Protein AF-A0A416HJT9-F1 (afdb_monomer_lite)

Secondary structure (DSSP, 8-state):
--HHHHHHHHHHHHHHHHHHHHHHHHHHHTT--HHHHHHHHHHHHHHHHHHHHHHHHHHT--

Sequence (62 aa):
MNKNSNLVTLCMFAGMLIGMAAGCAIGISRGNIGIPMCSGLVIGFLIGAGAGLVIRKFSDKE

Radius of gyration: 14.06 Å; chains: 1; bounding box: 31×23×39 Å

Structure (mmCIF, N/CA/C/O backbone):
data_AF-A0A416HJT9-F1
#
_entry.id   AF-A0A416HJT9-F1
#
loop_
_atom_site.group_PDB
_atom_site.id
_atom_site.type_symbol
_atom_site.label_atom_id
_atom_site.label_alt_id
_atom_site.label_comp_id
_atom_site.label_asym_id
_atom_site.label_entity_id
_atom_site.label_seq_id
_atom_site.pdbx_PDB_ins_code
_atom_site.Cartn_x
_atom_site.Cartn_y
_atom_site.Cartn_z
_atom_site.occupancy
_atom_site.B_iso_or_equiv
_atom_site.auth_seq_id
_atom_site.auth_comp_id
_atom_site.auth_asym_id
_atom_site.auth_atom_id
_atom_site.pdbx_PDB_model_num
ATOM 1 N N . MET A 1 1 ? -9.790 16.466 18.868 1.00 47.31 1 MET A N 1
ATOM 2 C CA . MET A 1 1 ? -9.452 15.725 17.631 1.00 47.31 1 MET A CA 1
ATOM 3 C C . MET A 1 1 ? -9.722 14.246 17.882 1.00 47.31 1 MET A C 1
ATOM 5 O O . MET A 1 1 ? -9.141 13.693 18.806 1.00 47.31 1 MET A O 1
ATOM 9 N N . ASN A 1 2 ? -10.681 13.645 17.174 1.00 56.12 2 ASN A N 1
ATOM 10 C CA . ASN A 1 2 ? -11.175 12.291 17.448 1.00 56.12 2 ASN A CA 1
ATOM 11 C C . ASN A 1 2 ? -10.055 11.245 17.229 1.00 56.12 2 ASN A C 1
ATOM 13 O O . ASN A 1 2 ? -9.551 11.096 16.113 1.00 56.12 2 ASN A O 1
ATOM 17 N N . LYS A 1 3 ? -9.635 10.559 18.305 1.00 59.62 3 LYS A N 1
ATOM 18 C CA . LYS A 1 3 ? -8.529 9.575 18.316 1.00 59.62 3 LYS A CA 1
ATOM 19 C C . LYS A 1 3 ? -8.719 8.480 17.264 1.00 59.62 3 LYS A C 1
ATOM 21 O O . LYS A 1 3 ? -7.757 8.078 16.619 1.00 59.62 3 LYS A O 1
ATOM 26 N N . ASN A 1 4 ? -9.967 8.078 17.040 1.00 68.06 4 ASN A N 1
ATOM 27 C CA . ASN A 1 4 ? -10.323 7.023 16.101 1.00 68.06 4 ASN A CA 1
ATOM 28 C C . ASN A 1 4 ? -10.046 7.441 14.640 1.00 68.06 4 ASN A C 1
ATOM 30 O O . ASN A 1 4 ? -9.387 6.725 13.893 1.00 68.06 4 ASN A O 1
ATOM 34 N N . SER A 1 5 ? -10.401 8.669 14.248 1.00 70.31 5 SER A N 1
ATOM 35 C CA . SER A 1 5 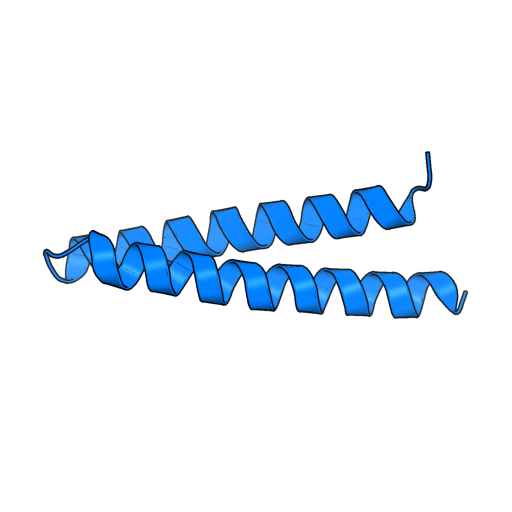? -10.078 9.195 12.908 1.00 70.31 5 SER A CA 1
ATOM 36 C C . SER A 1 5 ? -8.575 9.324 12.630 1.00 70.31 5 SER A C 1
ATOM 38 O O . SER A 1 5 ? -8.172 9.152 11.487 1.00 70.31 5 SER A O 1
ATOM 40 N N . ASN A 1 6 ? -7.735 9.567 13.643 1.00 79.69 6 ASN A N 1
ATOM 41 C CA . ASN A 1 6 ? -6.278 9.556 13.452 1.00 79.69 6 ASN A CA 1
ATOM 42 C C . ASN A 1 6 ? -5.750 8.153 13.141 1.00 79.69 6 ASN A C 1
ATOM 44 O O . ASN A 1 6 ? -4.869 7.999 12.300 1.00 79.69 6 ASN A O 1
ATOM 48 N N . LEU A 1 7 ? -6.307 7.131 13.791 1.00 79.31 7 LEU A N 1
ATOM 49 C CA . LEU A 1 7 ? -5.886 5.747 13.606 1.00 79.31 7 LEU A CA 1
ATOM 50 C C . LEU A 1 7 ? -6.271 5.223 12.217 1.00 79.31 7 LEU A C 1
ATOM 52 O O . LEU A 1 7 ? -5.448 4.601 11.548 1.00 79.31 7 LEU A O 1
ATOM 56 N N . VAL A 1 8 ? -7.477 5.547 11.738 1.00 81.81 8 VAL A N 1
ATOM 57 C CA . VAL A 1 8 ? -7.902 5.223 10.364 1.00 81.81 8 VAL A CA 1
ATOM 58 C C . VAL A 1 8 ? -6.984 5.878 9.333 1.00 81.81 8 VAL A C 1
ATOM 60 O O . VAL A 1 8 ? -6.519 5.206 8.413 1.00 81.81 8 VAL A O 1
ATOM 63 N N . THR A 1 9 ? -6.679 7.166 9.509 1.00 85.00 9 THR A N 1
ATOM 64 C CA . THR A 1 9 ? -5.770 7.898 8.617 1.00 85.00 9 THR A CA 1
ATOM 65 C C . THR A 1 9 ? -4.373 7.284 8.615 1.00 85.00 9 THR A C 1
ATOM 67 O O . THR A 1 9 ? -3.793 7.091 7.549 1.00 85.00 9 THR A O 1
ATOM 70 N N . LEU A 1 10 ? -3.847 6.916 9.786 1.00 87.62 10 LEU A N 1
ATOM 71 C CA . LEU A 1 10 ? -2.537 6.276 9.903 1.00 87.62 10 LEU A CA 1
ATOM 72 C C . LEU A 1 10 ? -2.514 4.893 9.229 1.00 87.62 10 LEU A C 1
ATOM 74 O O . LEU A 1 10 ? -1.543 4.556 8.554 1.00 87.62 10 LEU A O 1
ATOM 78 N N . CYS A 1 11 ? -3.599 4.123 9.342 1.00 87.50 11 CYS A N 1
ATOM 79 C CA . CYS A 1 11 ? -3.740 2.817 8.698 1.00 87.50 11 CYS A CA 1
ATOM 80 C C . CYS A 1 11 ? -3.804 2.928 7.164 1.00 87.50 11 CYS A C 1
ATOM 82 O O . CYS A 1 11 ? -3.135 2.169 6.462 1.00 87.50 11 CYS A O 1
ATOM 84 N N . MET A 1 12 ? -4.520 3.927 6.631 1.00 88.19 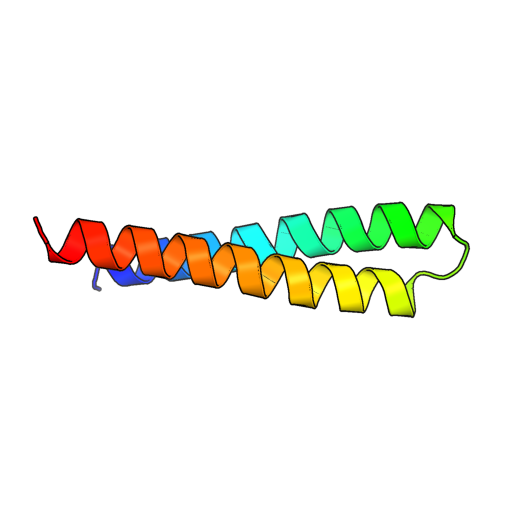12 MET A N 1
ATOM 85 C CA . MET A 1 12 ? -4.504 4.230 5.192 1.00 88.19 12 MET A CA 1
ATOM 86 C C . MET A 1 12 ? -3.108 4.623 4.705 1.00 88.19 12 MET A C 1
ATOM 88 O O . MET A 1 12 ? -2.663 4.139 3.664 1.00 88.19 12 MET A O 1
ATOM 92 N N . PHE A 1 13 ? -2.408 5.478 5.455 1.00 88.62 13 PHE A N 1
ATOM 93 C CA . PHE A 1 13 ? -1.062 5.925 5.092 1.00 88.62 13 PHE A CA 1
ATOM 94 C C . PHE A 1 13 ? -0.063 4.764 5.080 1.00 88.62 13 PHE A C 1
ATOM 96 O O . PHE A 1 13 ? 0.708 4.616 4.132 1.00 88.62 13 PHE A O 1
ATOM 103 N N . ALA A 1 14 ? -0.121 3.900 6.096 1.00 91.44 14 ALA A N 1
ATOM 104 C CA . ALA A 1 14 ? 0.693 2.693 6.165 1.00 91.44 14 ALA A CA 1
ATOM 105 C C . ALA A 1 14 ? 0.376 1.728 5.010 1.00 91.44 14 ALA A C 1
ATOM 107 O O . ALA A 1 14 ? 1.294 1.233 4.358 1.00 91.44 14 ALA A O 1
ATOM 108 N N . GLY A 1 15 ? -0.908 1.509 4.703 1.00 91.75 15 GLY A N 1
ATOM 109 C CA . GLY A 1 15 ? -1.335 0.657 3.589 1.00 91.75 15 GLY A CA 1
ATOM 110 C C . GLY A 1 15 ? -0.826 1.150 2.233 1.00 91.75 15 GLY A C 1
ATOM 111 O O . GLY A 1 15 ? -0.312 0.356 1.444 1.00 91.75 15 GLY A O 1
ATOM 112 N N . MET A 1 16 ? -0.882 2.462 1.984 1.00 90.19 16 MET A N 1
ATOM 113 C CA . MET A 1 16 ? -0.323 3.055 0.765 1.00 90.19 16 MET A CA 1
ATOM 114 C C . MET A 1 16 ? 1.199 2.910 0.687 1.00 90.19 16 MET A C 1
ATOM 116 O O . MET A 1 16 ? 1.703 2.537 -0.369 1.00 90.19 16 MET A O 1
ATOM 120 N N . LEU A 1 17 ? 1.931 3.150 1.781 1.00 93.00 17 LEU A N 1
ATOM 121 C CA . LEU A 1 17 ? 3.392 2.995 1.812 1.00 93.00 17 LEU A CA 1
ATOM 122 C C . LEU A 1 17 ? 3.822 1.549 1.534 1.00 93.00 17 LEU A C 1
ATOM 124 O O . LEU A 1 17 ? 4.716 1.318 0.720 1.00 93.00 17 LEU A O 1
ATOM 128 N N . ILE A 1 18 ? 3.160 0.574 2.162 1.00 92.06 18 ILE A N 1
ATOM 129 C CA . ILE A 1 18 ? 3.442 -0.855 1.957 1.00 92.06 18 ILE A CA 1
ATOM 130 C C . ILE A 1 18 ? 3.087 -1.270 0.524 1.00 92.06 18 ILE A C 1
ATOM 132 O O . ILE A 1 18 ? 3.881 -1.938 -0.141 1.00 92.06 18 ILE A O 1
ATOM 136 N N . GLY A 1 19 ? 1.924 -0.843 0.022 1.00 90.94 19 GLY A N 1
ATOM 137 C CA . GLY A 1 19 ? 1.489 -1.123 -1.347 1.00 90.94 19 GLY A CA 1
ATOM 138 C C . GLY A 1 19 ? 2.415 -0.518 -2.402 1.00 90.94 19 GLY A C 1
ATOM 139 O O . GLY A 1 19 ? 2.742 -1.178 -3.388 1.00 90.94 19 GLY A O 1
ATOM 140 N N . MET A 1 20 ? 2.904 0.701 -2.167 1.00 89.31 20 MET A N 1
ATOM 141 C CA . MET A 1 20 ? 3.900 1.355 -3.014 1.00 89.31 20 MET A CA 1
ATOM 142 C C . MET A 1 20 ? 5.225 0.590 -3.002 1.00 89.31 20 MET A C 1
ATOM 144 O O . MET A 1 20 ? 5.766 0.308 -4.068 1.00 89.31 20 MET A O 1
ATOM 148 N N . ALA A 1 21 ? 5.731 0.209 -1.825 1.00 91.94 21 ALA A N 1
ATOM 149 C CA . ALA A 1 21 ? 6.984 -0.534 -1.701 1.00 91.94 21 ALA A CA 1
ATOM 150 C C . ALA A 1 21 ? 6.917 -1.889 -2.427 1.00 91.94 21 ALA A C 1
ATOM 152 O O . ALA A 1 21 ? 7.818 -2.226 -3.199 1.00 91.94 21 ALA A O 1
ATOM 153 N N . ALA A 1 22 ? 5.819 -2.629 -2.249 1.00 90.00 22 ALA A N 1
ATOM 154 C CA . ALA A 1 22 ? 5.588 -3.897 -2.936 1.00 90.00 22 ALA A CA 1
ATOM 155 C C . ALA A 1 22 ? 5.432 -3.712 -4.457 1.00 90.00 22 ALA A C 1
ATOM 157 O O . ALA A 1 22 ? 6.061 -4.430 -5.236 1.00 90.00 22 ALA A O 1
ATOM 158 N N . GLY A 1 23 ? 4.645 -2.721 -4.890 1.00 89.06 23 GLY A N 1
ATOM 159 C CA . GLY A 1 23 ? 4.450 -2.396 -6.305 1.00 89.06 23 GLY A CA 1
ATOM 160 C C . GLY A 1 23 ? 5.747 -1.981 -7.002 1.00 89.06 23 GLY A C 1
ATOM 161 O O . GLY A 1 23 ? 6.020 -2.428 -8.116 1.00 89.06 23 GLY A O 1
ATOM 162 N N . CYS A 1 24 ? 6.591 -1.202 -6.323 1.00 88.12 24 CYS A N 1
ATOM 163 C CA . CYS A 1 24 ? 7.922 -0.838 -6.803 1.00 88.12 24 CYS A CA 1
ATOM 164 C C . CYS A 1 24 ? 8.848 -2.055 -6.903 1.00 88.12 24 CYS A C 1
ATOM 166 O O . CYS A 1 24 ? 9.482 -2.232 -7.940 1.00 88.12 24 CYS A O 1
ATOM 168 N N . ALA A 1 25 ? 8.905 -2.921 -5.886 1.00 90.38 25 ALA A N 1
ATOM 169 C CA . ALA A 1 25 ? 9.748 -4.120 -5.918 1.00 90.38 25 ALA A CA 1
ATOM 170 C C . ALA A 1 25 ? 9.382 -5.048 -7.093 1.00 90.38 25 ALA A C 1
ATOM 172 O O . ALA A 1 25 ? 10.254 -5.496 -7.842 1.00 90.38 25 ALA A O 1
ATOM 173 N N . ILE A 1 26 ? 8.081 -5.268 -7.309 1.00 88.50 26 ILE A N 1
ATOM 174 C CA . ILE A 1 26 ? 7.568 -6.058 -8.438 1.00 88.50 26 ILE A CA 1
ATOM 175 C C . ILE A 1 26 ? 7.861 -5.355 -9.773 1.00 88.50 26 ILE A C 1
ATOM 177 O O . ILE A 1 26 ? 8.223 -6.009 -10.752 1.00 88.50 26 ILE A O 1
ATOM 181 N N . GLY A 1 27 ? 7.736 -4.028 -9.822 1.00 88.12 27 GLY A N 1
ATOM 182 C CA . GLY 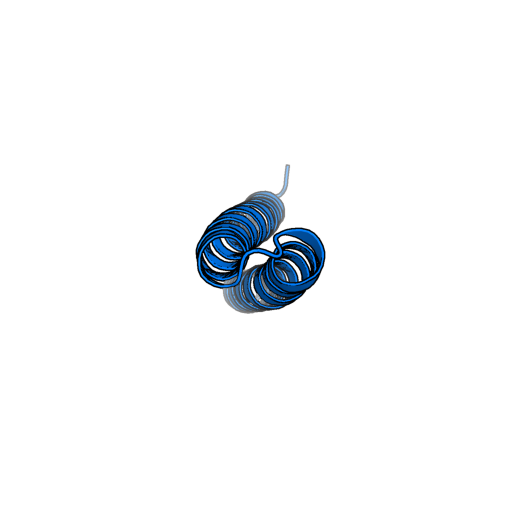A 1 27 ? 8.009 -3.232 -11.017 1.00 88.12 27 GLY A CA 1
ATOM 183 C C . GLY A 1 27 ? 9.460 -3.216 -11.455 1.00 88.12 27 GLY A C 1
ATOM 184 O O . GLY A 1 27 ? 9.732 -3.356 -12.648 1.00 88.12 27 GLY A O 1
ATOM 185 N N . ILE A 1 28 ? 10.383 -3.132 -10.499 1.00 88.06 28 ILE A N 1
ATOM 186 C CA . ILE A 1 28 ? 11.820 -3.259 -10.755 1.00 88.06 28 ILE A CA 1
ATOM 187 C C . ILE A 1 28 ? 12.119 -4.659 -11.302 1.00 88.06 28 ILE A C 1
ATOM 189 O O . ILE A 1 28 ? 12.799 -4.785 -12.317 1.00 88.06 28 ILE A O 1
ATOM 193 N N . SER A 1 29 ? 11.540 -5.706 -10.704 1.00 84.00 29 SER A N 1
ATOM 194 C CA . SER A 1 29 ? 11.736 -7.088 -11.161 1.00 84.00 29 SER A CA 1
ATOM 195 C C . SER A 1 29 ? 11.197 -7.348 -12.575 1.00 84.00 29 SER A C 1
ATOM 197 O O . SER A 1 29 ? 11.767 -8.157 -13.302 1.00 84.00 29 SER A O 1
ATOM 199 N N . ARG A 1 30 ? 10.124 -6.66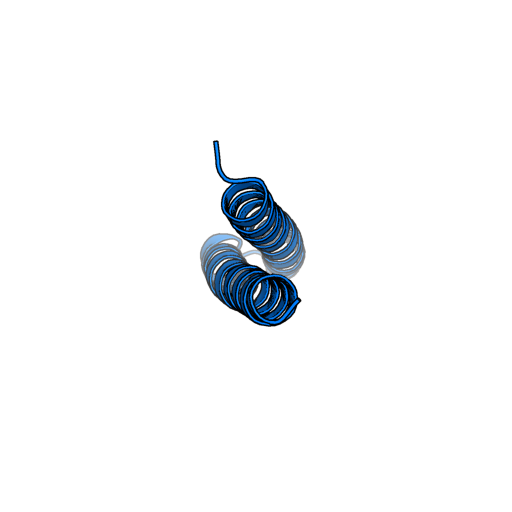0 -12.985 1.00 83.31 30 ARG A N 1
ATOM 200 C CA . ARG A 1 30 ? 9.523 -6.792 -14.324 1.00 83.31 30 ARG A CA 1
ATOM 201 C C . ARG A 1 30 ? 10.101 -5.835 -15.371 1.00 83.31 30 ARG A C 1
ATOM 203 O O . ARG A 1 30 ? 9.651 -5.868 -16.512 1.00 83.31 30 ARG A O 1
ATOM 210 N N . GLY A 1 31 ? 11.051 -4.972 -15.000 1.00 85.69 31 GLY A N 1
ATOM 211 C CA . GLY A 1 31 ? 11.613 -3.952 -15.893 1.00 85.69 31 GLY A CA 1
ATOM 212 C C . GLY A 1 31 ? 10.618 -2.859 -16.307 1.00 85.69 31 GLY A C 1
ATOM 213 O O . GLY A 1 31 ? 10.911 -2.073 -17.202 1.00 85.69 31 GLY A O 1
ATOM 214 N N . ASN A 1 32 ? 9.443 -2.796 -15.670 1.00 82.00 32 ASN A N 1
ATOM 215 C CA . ASN A 1 32 ? 8.416 -1.797 -15.941 1.00 82.00 32 ASN A CA 1
ATOM 216 C C . ASN A 1 32 ? 7.760 -1.362 -14.630 1.00 82.00 32 ASN A C 1
ATOM 218 O O . ASN A 1 32 ? 6.958 -2.094 -14.055 1.00 82.00 32 ASN A O 1
ATOM 222 N N . ILE A 1 33 ? 8.105 -0.166 -14.157 1.00 79.06 33 ILE A N 1
ATOM 223 C CA . ILE A 1 33 ? 7.737 0.308 -12.815 1.00 79.06 33 ILE A CA 1
ATOM 224 C C . ILE A 1 33 ? 6.308 0.867 -12.781 1.00 79.06 33 ILE A C 1
ATOM 226 O O . ILE A 1 33 ? 5.607 0.680 -11.793 1.00 79.06 33 ILE A O 1
ATOM 230 N N . GLY A 1 34 ? 5.838 1.490 -13.868 1.00 82.12 34 GLY A N 1
ATOM 231 C CA . GLY A 1 34 ? 4.592 2.269 -13.864 1.00 82.12 34 GLY A CA 1
ATOM 232 C C . GLY A 1 34 ? 3.340 1.465 -13.496 1.00 82.12 34 GLY A C 1
ATOM 233 O O . GLY A 1 34 ? 2.645 1.788 -12.537 1.00 82.12 34 GLY A O 1
ATOM 234 N N . ILE A 1 35 ? 3.058 0.387 -14.233 1.00 85.5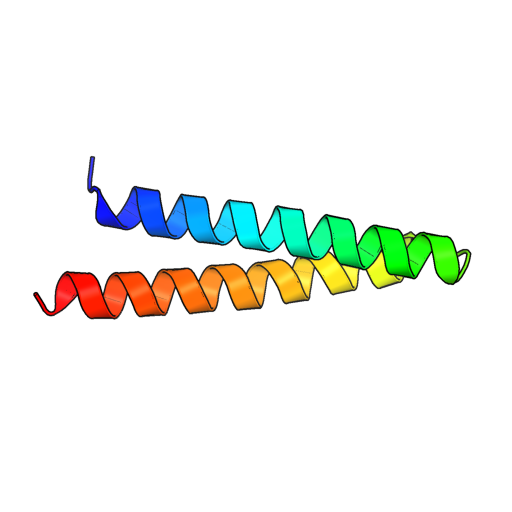6 35 ILE A N 1
ATOM 235 C CA . ILE A 1 35 ? 1.848 -0.434 -14.035 1.00 85.56 35 ILE A CA 1
ATOM 236 C C . ILE A 1 35 ? 1.816 -1.116 -12.651 1.00 85.56 35 ILE A C 1
ATOM 238 O O . ILE A 1 35 ? 0.815 -0.975 -11.943 1.00 85.56 35 ILE A O 1
ATOM 242 N N . PRO A 1 36 ? 2.865 -1.839 -12.217 1.00 85.12 36 PRO A N 1
ATOM 243 C CA . PRO A 1 36 ? 2.853 -2.517 -10.922 1.00 85.12 36 PRO A CA 1
ATOM 244 C C . PRO A 1 36 ? 2.911 -1.551 -9.735 1.00 85.12 36 PRO A C 1
ATOM 246 O O . PRO A 1 36 ? 2.325 -1.861 -8.701 1.00 85.12 36 PRO A O 1
ATOM 249 N N . MET A 1 37 ? 3.516 -0.367 -9.874 1.00 85.94 37 MET A N 1
ATOM 250 C CA . MET A 1 37 ? 3.457 0.678 -8.847 1.00 85.94 37 MET A CA 1
ATOM 251 C C . MET A 1 37 ? 2.030 1.212 -8.670 1.00 85.94 37 MET A C 1
ATOM 253 O O . MET A 1 37 ? 1.533 1.257 -7.544 1.00 85.94 37 MET A O 1
ATOM 257 N N . CYS A 1 38 ? 1.340 1.547 -9.767 1.00 86.19 38 CYS A N 1
ATOM 258 C CA . CYS A 1 38 ? -0.062 1.972 -9.719 1.00 86.19 38 CYS A CA 1
ATOM 259 C C . CYS A 1 38 ? -0.965 0.878 -9.136 1.00 86.19 38 CYS A C 1
ATOM 261 O O . CYS A 1 38 ? -1.795 1.155 -8.271 1.00 86.19 38 CYS A O 1
ATOM 263 N N . SER A 1 39 ? -0.771 -0.375 -9.552 1.00 88.00 39 SER A N 1
ATOM 264 C CA . SER A 1 39 ? -1.527 -1.506 -9.006 1.00 88.00 39 SER A CA 1
ATOM 265 C C . SER A 1 39 ? -1.250 -1.712 -7.513 1.00 88.00 39 SER A C 1
ATOM 267 O O . SER A 1 39 ? -2.183 -1.949 -6.748 1.00 88.00 39 SER A O 1
ATOM 269 N N . GLY A 1 40 ? 0.010 -1.603 -7.086 1.00 89.62 40 GLY A N 1
ATOM 270 C CA . GLY A 1 40 ? 0.410 -1.733 -5.685 1.00 89.62 40 GLY A CA 1
ATOM 271 C C . GLY A 1 40 ? -0.187 -0.638 -4.804 1.00 89.62 40 GLY A C 1
ATOM 272 O O . GLY A 1 40 ? -0.682 -0.931 -3.718 1.00 89.62 40 GLY A O 1
ATOM 273 N N . LEU A 1 41 ? -0.231 0.603 -5.294 1.00 88.69 41 LEU A N 1
ATOM 274 C CA . LEU A 1 41 ? -0.878 1.725 -4.609 1.00 88.69 41 LEU A CA 1
ATOM 275 C C . LEU A 1 41 ? -2.388 1.516 -4.449 1.00 88.69 41 LEU A C 1
ATOM 277 O O . LEU A 1 41 ? -2.908 1.698 -3.350 1.00 88.69 41 LEU A O 1
ATOM 281 N N . VAL A 1 42 ? -3.089 1.097 -5.508 1.00 91.19 42 VAL A N 1
ATOM 282 C CA . VAL A 1 42 ? -4.542 0.846 -5.456 1.00 91.19 42 VAL A CA 1
ATOM 283 C C . VAL A 1 42 ? -4.869 -0.280 -4.474 1.00 91.19 42 VAL A C 1
ATOM 285 O O . VAL A 1 42 ? -5.763 -0.135 -3.640 1.00 91.19 42 VAL A O 1
ATOM 288 N N . ILE A 1 43 ? -4.117 -1.383 -4.523 1.00 90.56 43 ILE A N 1
ATOM 289 C CA . ILE A 1 43 ? -4.306 -2.519 -3.612 1.00 90.56 43 ILE A CA 1
ATOM 290 C C . ILE A 1 43 ? -3.966 -2.120 -2.169 1.00 90.56 43 ILE A C 1
ATOM 292 O O . ILE A 1 43 ? -4.741 -2.397 -1.254 1.00 90.56 43 ILE A O 1
ATOM 296 N N . GLY A 1 44 ? -2.847 -1.425 -1.958 1.00 90.50 44 GLY A N 1
ATOM 297 C CA . GLY A 1 44 ? -2.429 -0.951 -0.638 1.00 90.50 44 GLY A CA 1
ATOM 298 C C . GLY A 1 44 ? -3.430 0.017 -0.010 1.00 90.50 44 GLY A C 1
ATOM 299 O O . GLY A 1 44 ? -3.729 -0.085 1.181 1.00 90.50 44 GLY A O 1
ATOM 300 N N . PHE A 1 45 ? -4.014 0.904 -0.816 1.00 90.56 45 PHE A N 1
ATOM 301 C CA . PHE A 1 45 ? -5.080 1.801 -0.383 1.00 90.56 45 PHE A CA 1
ATOM 302 C C . PHE A 1 45 ? -6.353 1.037 -0.000 1.00 90.56 45 PHE A C 1
ATOM 304 O O . PHE A 1 45 ? -6.905 1.295 1.066 1.00 90.56 45 PHE A O 1
ATOM 311 N N . LEU A 1 46 ? -6.799 0.072 -0.813 1.00 92.00 46 LEU A N 1
ATOM 312 C CA . LEU A 1 46 ? -7.983 -0.746 -0.517 1.00 92.00 46 LEU A CA 1
ATOM 313 C C . LEU A 1 46 ? -7.828 -1.529 0.793 1.00 92.00 46 LEU A C 1
ATOM 315 O O . LEU A 1 46 ? -8.737 -1.523 1.625 1.00 92.00 46 LEU A O 1
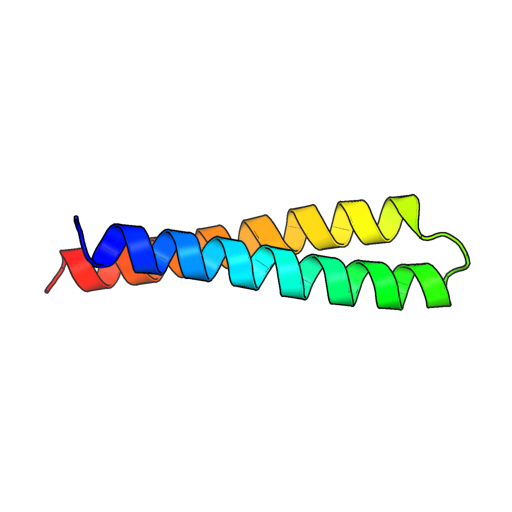ATOM 319 N N . ILE A 1 47 ? -6.670 -2.162 1.001 1.00 91.44 47 ILE A N 1
ATOM 320 C CA . ILE A 1 47 ? -6.384 -2.930 2.220 1.00 91.44 47 ILE A CA 1
ATOM 321 C C . ILE A 1 47 ? -6.272 -1.996 3.432 1.00 91.44 47 ILE A C 1
ATOM 323 O O . ILE A 1 47 ? -6.897 -2.258 4.460 1.00 91.44 47 ILE A O 1
ATOM 327 N N . GLY A 1 48 ? -5.530 -0.889 3.316 1.00 90.06 48 GLY A N 1
ATOM 328 C CA . GLY A 1 48 ? -5.364 0.085 4.401 1.00 90.06 48 GLY A CA 1
ATOM 329 C C . GLY A 1 48 ? -6.676 0.767 4.799 1.00 90.06 48 GLY A C 1
ATOM 330 O O . GLY A 1 48 ? -6.967 0.921 5.985 1.00 90.06 48 GLY A O 1
ATOM 331 N N . ALA A 1 49 ? -7.512 1.117 3.819 1.00 87.38 49 ALA A N 1
ATOM 332 C CA . ALA A 1 49 ? -8.843 1.670 4.052 1.00 87.38 49 ALA A CA 1
ATOM 333 C C . ALA A 1 49 ? -9.782 0.638 4.692 1.00 87.38 49 ALA A C 1
ATOM 335 O O . ALA A 1 49 ? -10.478 0.961 5.655 1.00 87.38 49 ALA A O 1
ATOM 336 N N . GLY A 1 50 ? -9.778 -0.604 4.196 1.00 89.38 50 GLY A N 1
ATOM 337 C CA . GLY A 1 50 ? -10.578 -1.696 4.747 1.00 89.38 50 GLY A CA 1
ATOM 338 C C . GLY A 1 50 ? -10.222 -1.991 6.204 1.00 89.38 50 GLY A C 1
ATOM 339 O O . GLY A 1 50 ? -11.104 -1.995 7.062 1.00 89.38 50 GLY A O 1
ATOM 340 N N . ALA A 1 51 ? -8.931 -2.149 6.506 1.00 88.00 51 ALA A N 1
ATOM 341 C CA . ALA A 1 51 ? -8.447 -2.366 7.867 1.00 88.00 51 ALA A CA 1
ATOM 342 C C . ALA A 1 51 ? -8.798 -1.189 8.791 1.00 88.00 51 ALA A C 1
ATOM 344 O O . ALA A 1 51 ? -9.360 -1.401 9.866 1.00 88.00 51 ALA A O 1
ATOM 345 N N . GLY A 1 52 ? -8.562 0.052 8.352 1.00 86.81 52 GLY A N 1
ATOM 346 C CA . GLY A 1 52 ? -8.932 1.245 9.114 1.00 86.81 52 GLY A CA 1
ATOM 347 C C . GLY A 1 52 ? -10.434 1.315 9.412 1.00 86.81 52 GLY A C 1
ATOM 348 O O . GLY A 1 52 ? -10.832 1.626 10.535 1.00 86.81 52 GLY A O 1
ATOM 349 N N . LEU A 1 53 ? -11.284 0.966 8.445 1.00 85.44 53 LEU A N 1
ATOM 350 C CA . LEU A 1 53 ? -12.736 0.971 8.622 1.00 85.44 53 LEU A CA 1
ATOM 351 C C . LEU A 1 53 ? -13.212 -0.119 9.593 1.00 85.44 53 LEU A C 1
ATOM 353 O O . LEU A 1 53 ? -14.092 0.147 10.413 1.00 85.44 53 LEU A O 1
ATOM 357 N N . VAL A 1 54 ? -12.614 -1.314 9.540 1.00 86.88 54 VAL A N 1
ATOM 358 C CA . VAL A 1 54 ? -12.893 -2.403 10.491 1.00 86.88 54 VAL A CA 1
ATOM 359 C C . VAL A 1 54 ? -12.491 -1.989 11.905 1.00 86.88 54 VAL A C 1
ATOM 361 O O . VAL A 1 54 ? -13.310 -2.092 12.816 1.00 86.88 54 VAL A O 1
ATOM 364 N N . ILE A 1 55 ? -11.286 -1.445 12.094 1.00 83.44 55 ILE A N 1
ATOM 365 C CA . ILE A 1 55 ? -10.820 -0.998 13.416 1.00 83.44 55 ILE A CA 1
ATOM 366 C C . ILE A 1 55 ? -11.738 0.097 13.968 1.00 83.44 55 ILE A C 1
ATOM 368 O O . ILE A 1 55 ? -12.143 0.045 15.129 1.00 83.44 55 ILE A O 1
ATOM 372 N N . ARG A 1 56 ? -12.145 1.050 13.122 1.00 81.62 56 ARG A N 1
ATOM 373 C CA . ARG A 1 56 ? -13.098 2.093 13.510 1.00 81.62 56 ARG A CA 1
ATOM 374 C C . ARG A 1 56 ? -14.453 1.521 13.911 1.00 81.62 56 ARG A C 1
ATOM 376 O O . ARG A 1 56 ? -15.004 1.972 14.905 1.00 81.62 56 ARG A O 1
ATOM 383 N N . LYS A 1 57 ? -14.972 0.538 13.168 1.00 81.31 57 LYS A N 1
ATOM 384 C CA . LYS A 1 57 ? -16.229 -0.163 13.478 1.00 81.31 57 LYS A CA 1
ATOM 385 C C . LYS A 1 57 ? -16.177 -0.913 14.809 1.00 81.31 57 LYS A C 1
ATOM 387 O O . LYS A 1 57 ? -17.196 -0.958 15.485 1.00 81.31 57 LYS A O 1
ATOM 392 N N . PHE A 1 58 ? -15.039 -1.508 15.164 1.00 77.56 58 PHE A N 1
ATOM 393 C CA . PHE A 1 58 ? -14.858 -2.162 16.463 1.00 77.56 58 PHE A CA 1
ATOM 394 C C . PHE A 1 58 ? -14.737 -1.143 17.598 1.00 77.56 58 PHE A C 1
ATOM 396 O O . PHE A 1 58 ? -15.398 -1.301 18.613 1.00 77.56 58 PHE A O 1
ATOM 403 N N . SER A 1 59 ? -13.972 -0.069 17.394 1.00 70.69 59 SER A N 1
ATOM 404 C CA . SER A 1 59 ? -13.772 0.981 18.401 1.00 70.69 59 SER A CA 1
ATOM 405 C C . SER A 1 59 ? -14.995 1.882 18.627 1.00 70.69 59 SER A C 1
ATOM 407 O O . SER A 1 59 ? -15.014 2.604 19.610 1.00 70.69 59 SER A O 1
ATOM 409 N N . ASP A 1 60 ? -15.969 1.898 17.715 1.00 70.94 60 ASP A N 1
ATOM 410 C CA . ASP A 1 60 ? -17.266 2.587 17.874 1.00 70.94 60 ASP A CA 1
ATOM 411 C C . ASP A 1 60 ? -18.298 1.723 18.620 1.00 70.94 60 ASP A C 1
ATOM 413 O O . ASP A 1 60 ? -19.326 2.212 19.074 1.00 70.94 60 ASP A O 1
ATOM 417 N N . LYS A 1 61 ? -18.029 0.416 18.717 1.00 60.66 61 LYS A N 1
ATOM 418 C CA . LYS A 1 61 ? -18.891 -0.573 19.370 1.00 60.66 61 LYS A CA 1
ATOM 419 C C . LYS A 1 61 ? -18.554 -0.783 20.852 1.00 60.66 61 LYS A C 1
ATOM 421 O O . LYS A 1 61 ? -19.271 -1.534 21.511 1.00 60.66 61 LYS A O 1
ATOM 426 N N . GLU A 1 62 ? -17.463 -0.178 21.313 1.00 49.22 62 GLU A N 1
ATOM 427 C CA . GLU A 1 62 ? -16.963 -0.165 22.692 1.00 49.22 62 GLU A CA 1
ATOM 428 C C . GLU A 1 62 ? -17.300 1.183 23.341 1.00 49.22 62 GLU A C 1
ATOM 430 O O . GLU A 1 62 ? -17.793 1.167 24.490 1.00 49.22 62 GLU A O 1
#

pLDDT: mean 83.44, std 10.28, range [47.31, 93.0]

Foldseek 3Di:
DDPLVVQLVVLLVQLQVQLQVQLQVVCVVVVHNPPSNVVSNVRSNVRSNVVSVVSSVVVVVD